Protein AF-A0A3N7ZK01-F1 (afdb_monomer_lite)

Secondary structure (DSSP, 8-state):
------HHHHSPSPPB-S--HHHHHHHHHTT--S-SEEEEEE-SSSTTEEEEEEESSSS--EEEEEEGGGTEEEEEEPPPGGG-

Foldseek 3Di:
DDDPQDPCRQFPDDKAQDDDPLQVQLCVVVVPPQFPGKIWTHTPVDPQWIWIWGGNPVPDTFTWIARSVVSDIDDRDDDDPVND

Radius of gyration: 12.38 Å; chains: 1; bounding box: 36×27×24 Å

pLDDT: mean 89.47, std 10.82, range [35.44, 97.62]

Sequence (84 aa):
MAAAVTVAERYPAPWHDDFNLEISKSLASNKVQGCGEFKYRASSQDKDEYLVYCTADGSTWTAYLVWTAIHKVMGPLKSDPSLQ

Structure (mmCIF, N/CA/C/O backbone):
data_AF-A0A3N7ZK01-F1
#
_entry.id   AF-A0A3N7ZK01-F1
#
loop_
_atom_site.group_PDB
_atom_site.id
_atom_site.type_symbol
_atom_site.label_atom_id
_atom_site.label_alt_id
_atom_site.label_comp_id
_atom_site.label_asym_id
_atom_site.label_entity_id
_atom_site.label_seq_id
_atom_site.pdbx_PDB_ins_code
_atom_site.Cartn_x
_atom_site.Cartn_y
_atom_site.Cartn_z
_atom_site.occupancy
_atom_site.B_iso_or_equiv
_atom_site.auth_seq_id
_atom_site.auth_comp_id
_atom_site.auth_asym_id
_atom_site.auth_atom_id
_atom_site.pdbx_PDB_model_num
ATOM 1 N N . MET A 1 1 ? 25.818 10.467 -11.607 1.00 35.44 1 MET A N 1
ATOM 2 C CA . MET A 1 1 ? 25.099 10.768 -10.353 1.00 35.44 1 MET A CA 1
ATOM 3 C C . MET A 1 1 ? 23.666 10.317 -10.569 1.00 35.44 1 MET A C 1
ATOM 5 O O . MET A 1 1 ? 23.035 10.855 -11.466 1.00 35.44 1 MET A O 1
ATOM 9 N N . ALA A 1 2 ? 23.196 9.271 -9.889 1.00 46.38 2 ALA A N 1
ATOM 10 C CA . ALA A 1 2 ? 21.789 8.888 -9.992 1.00 46.38 2 ALA A CA 1
ATOM 11 C C . ALA A 1 2 ? 20.974 9.934 -9.222 1.00 46.38 2 ALA A C 1
ATOM 13 O O . ALA A 1 2 ? 21.207 10.121 -8.028 1.00 46.38 2 ALA A O 1
ATOM 14 N N . ALA A 1 3 ? 20.098 10.669 -9.908 1.00 54.75 3 ALA A N 1
ATOM 15 C CA . ALA A 1 3 ? 19.115 11.501 -9.232 1.00 54.75 3 ALA A CA 1
ATOM 16 C C . ALA A 1 3 ? 18.267 10.582 -8.342 1.00 54.75 3 ALA A C 1
ATOM 18 O O . ALA A 1 3 ? 17.816 9.530 -8.798 1.00 54.75 3 ALA A O 1
ATOM 19 N N . ALA A 1 4 ? 18.105 10.933 -7.068 1.00 65.19 4 ALA A N 1
ATOM 20 C CA . ALA A 1 4 ? 17.167 10.227 -6.210 1.00 65.19 4 ALA A CA 1
ATOM 21 C C . ALA A 1 4 ? 15.765 10.440 -6.796 1.00 65.19 4 ALA A C 1
ATOM 23 O O . ALA A 1 4 ? 15.281 11.569 -6.833 1.00 65.19 4 ALA A O 1
ATOM 24 N N . VAL A 1 5 ? 15.165 9.369 -7.315 1.00 78.44 5 VAL A N 1
ATOM 25 C CA . VAL A 1 5 ? 13.807 9.381 -7.870 1.00 78.44 5 VAL A CA 1
ATOM 26 C C . VAL A 1 5 ? 12.842 9.824 -6.771 1.00 78.44 5 VAL A C 1
ATOM 28 O O . VAL A 1 5 ? 12.929 9.326 -5.645 1.00 78.44 5 VAL A O 1
ATOM 31 N N . THR A 1 6 ? 11.951 10.772 -7.067 1.00 87.69 6 THR A N 1
ATOM 32 C CA . THR A 1 6 ? 10.970 11.246 -6.081 1.00 87.69 6 THR A CA 1
ATOM 33 C C . THR A 1 6 ? 9.979 10.140 -5.718 1.00 87.69 6 THR A C 1
ATOM 35 O O . THR A 1 6 ? 9.801 9.165 -6.452 1.00 87.69 6 THR A O 1
ATOM 38 N N . VAL A 1 7 ? 9.286 10.283 -4.585 1.00 88.31 7 VAL A N 1
ATOM 39 C CA . VAL A 1 7 ? 8.275 9.301 -4.166 1.00 88.31 7 VAL A CA 1
ATOM 40 C C . VAL A 1 7 ? 7.150 9.197 -5.206 1.00 88.31 7 VAL A C 1
ATOM 42 O O . VAL A 1 7 ? 6.715 8.091 -5.513 1.00 88.31 7 VAL A O 1
ATOM 45 N N . ALA A 1 8 ? 6.733 10.312 -5.812 1.00 89.31 8 ALA A N 1
ATOM 46 C CA . ALA A 1 8 ? 5.727 10.328 -6.875 1.00 89.31 8 ALA A CA 1
ATOM 47 C C . ALA A 1 8 ? 6.174 9.608 -8.158 1.00 89.31 8 ALA A C 1
ATOM 49 O O . ALA A 1 8 ? 5.367 8.937 -8.795 1.00 89.31 8 ALA A O 1
ATOM 50 N N . GLU A 1 9 ? 7.452 9.702 -8.529 1.00 91.38 9 GLU A N 1
ATOM 51 C CA . GLU A 1 9 ? 8.000 8.971 -9.679 1.00 91.38 9 GLU A CA 1
ATOM 52 C C . GLU A 1 9 ? 8.204 7.477 -9.377 1.00 91.38 9 GLU A C 1
ATOM 54 O O . GLU A 1 9 ? 8.016 6.627 -10.254 1.00 91.38 9 GLU A O 1
ATOM 59 N N . ARG A 1 10 ? 8.575 7.131 -8.135 1.00 92.81 10 ARG A N 1
ATOM 60 C CA . ARG A 1 10 ? 8.696 5.729 -7.704 1.00 92.81 10 ARG A CA 1
ATOM 61 C C . ARG A 1 10 ? 7.329 5.061 -7.573 1.00 92.81 10 ARG A C 1
ATOM 63 O O . ARG A 1 10 ? 7.210 3.899 -7.929 1.00 92.81 10 ARG A O 1
ATOM 70 N N . TYR A 1 11 ? 6.315 5.782 -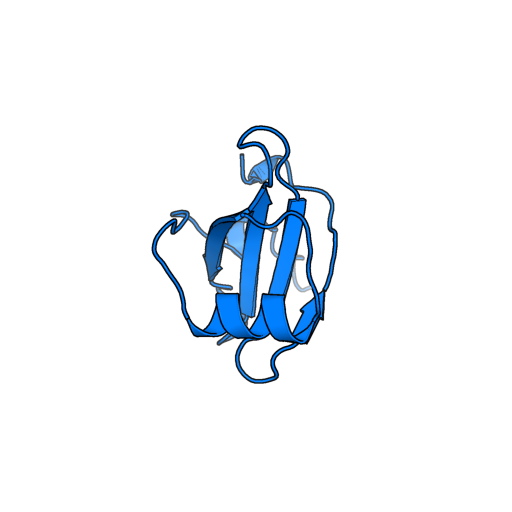7.106 1.00 94.25 11 TYR A N 1
ATOM 71 C CA . TYR A 1 11 ? 4.949 5.289 -6.928 1.00 94.25 11 TYR A CA 1
ATOM 72 C C . TYR A 1 11 ? 3.979 6.149 -7.750 1.00 94.25 11 TYR A C 1
ATOM 74 O O . TYR A 1 11 ? 3.308 7.042 -7.204 1.00 94.25 11 TYR A O 1
ATOM 82 N N . PRO A 1 12 ? 3.923 5.920 -9.074 1.00 93.94 12 PRO A N 1
ATOM 83 C CA . PRO A 1 12 ? 3.095 6.709 -9.972 1.00 93.94 12 PRO A CA 1
ATOM 84 C C . PRO A 1 12 ? 1.601 6.511 -9.693 1.00 93.94 12 PRO A C 1
ATOM 86 O O . PRO A 1 12 ? 1.165 5.484 -9.176 1.00 93.94 12 PRO A O 1
ATOM 89 N N . ALA A 1 13 ? 0.810 7.525 -10.040 1.00 92.38 13 ALA A N 1
ATOM 90 C CA . ALA A 1 13 ? -0.649 7.448 -10.054 1.00 92.38 13 ALA A CA 1
ATOM 91 C C . ALA A 1 13 ? -1.149 6.409 -11.092 1.00 92.38 13 ALA A C 1
ATOM 93 O O . ALA A 1 13 ? -0.427 6.132 -12.054 1.00 92.38 13 ALA A O 1
ATOM 94 N N . PRO A 1 14 ? -2.389 5.893 -10.969 1.00 93.56 14 PRO A N 1
ATOM 95 C CA . PRO A 1 14 ? -3.413 6.232 -9.975 1.00 93.56 14 PRO A CA 1
ATOM 96 C C . PRO A 1 14 ? -3.269 5.469 -8.652 1.00 93.56 14 PRO A C 1
ATOM 98 O O . PRO A 1 14 ? -2.543 4.487 -8.548 1.00 93.56 14 PRO A O 1
ATOM 101 N N . TRP A 1 15 ? -3.977 5.939 -7.623 1.00 94.62 15 TRP A N 1
ATOM 102 C CA . TRP A 1 15 ? -4.246 5.114 -6.446 1.00 94.62 15 TRP A CA 1
ATOM 103 C C . TRP A 1 15 ? -5.228 4.001 -6.821 1.00 94.62 15 TRP A C 1
ATOM 105 O O . TRP A 1 15 ? -6.218 4.270 -7.496 1.00 94.62 15 TRP A O 1
ATOM 115 N N . HIS A 1 16 ? -4.952 2.791 -6.352 1.00 95.94 16 HIS A N 1
ATOM 116 C CA . HIS A 1 16 ? -5.855 1.649 -6.418 1.00 95.94 16 HIS A CA 1
ATOM 117 C C . HIS A 1 16 ? -6.500 1.435 -5.051 1.00 95.94 16 HIS A C 1
ATOM 119 O O . HIS A 1 16 ? -5.788 1.332 -4.054 1.00 95.94 16 HIS A O 1
ATOM 125 N N . ASP A 1 17 ? -7.825 1.384 -5.000 1.00 93.25 17 ASP A N 1
ATOM 126 C CA . ASP A 1 17 ? -8.629 1.128 -3.794 1.00 93.25 17 ASP A CA 1
ATOM 127 C C . ASP A 1 17 ? -9.360 -0.229 -3.837 1.00 93.25 17 ASP A C 1
ATOM 129 O O . ASP A 1 17 ? -10.126 -0.568 -2.937 1.00 93.25 17 ASP A O 1
ATOM 133 N N . ASP A 1 18 ? -9.091 -1.042 -4.863 1.00 93.44 18 ASP A N 1
ATOM 134 C CA . ASP A 1 18 ? -9.605 -2.403 -4.969 1.00 93.44 18 ASP A CA 1
ATOM 135 C C . ASP A 1 18 ? -8.955 -3.378 -3.968 1.00 93.44 18 ASP A C 1
ATOM 137 O O . ASP A 1 18 ? -7.845 -3.184 -3.463 1.00 93.44 18 ASP A O 1
ATOM 141 N N . PHE A 1 19 ? -9.662 -4.473 -3.675 1.00 91.19 19 PHE A N 1
ATOM 142 C CA . PHE A 1 19 ? -9.147 -5.512 -2.791 1.00 91.19 19 PHE A CA 1
ATOM 143 C C . PHE A 1 19 ? -7.962 -6.247 -3.427 1.00 91.19 19 PHE A C 1
ATOM 145 O O . PHE A 1 19 ? -8.113 -6.984 -4.403 1.00 91.19 19 PHE A O 1
ATOM 152 N N . ASN A 1 20 ? -6.800 -6.147 -2.781 1.00 94.62 20 ASN A N 1
ATOM 153 C CA . ASN A 1 20 ? -5.610 -6.915 -3.123 1.00 94.62 20 ASN A CA 1
ATOM 154 C C . ASN A 1 20 ? -5.302 -7.969 -2.043 1.00 94.62 20 ASN A C 1
ATOM 156 O O . ASN A 1 20 ? -4.952 -7.642 -0.902 1.00 94.62 20 ASN A O 1
ATOM 160 N N . LEU A 1 21 ? -5.422 -9.250 -2.413 1.00 94.69 21 LEU A N 1
ATOM 161 C CA . LEU A 1 21 ? -5.243 -10.383 -1.500 1.00 94.69 21 LEU A CA 1
ATOM 162 C C . LEU A 1 21 ? -3.820 -10.466 -0.931 1.00 94.69 21 LEU A C 1
ATOM 164 O O . LEU A 1 21 ? -3.652 -10.737 0.256 1.00 94.69 21 LEU A O 1
ATOM 168 N N . GLU A 1 22 ? -2.798 -10.241 -1.753 1.00 96.12 22 GLU A N 1
ATOM 169 C CA . GLU A 1 22 ? -1.403 -10.429 -1.345 1.00 96.12 22 GLU A CA 1
ATOM 170 C C . GLU A 1 22 ? -0.911 -9.290 -0.445 1.00 96.12 22 GLU A C 1
ATOM 172 O O . GLU A 1 22 ? -0.193 -9.533 0.533 1.00 96.12 22 GLU A O 1
ATOM 177 N N . ILE A 1 23 ? -1.373 -8.060 -0.692 1.00 96.06 23 ILE A N 1
ATOM 178 C CA . ILE A 1 23 ? -1.182 -6.938 0.236 1.00 96.06 23 ILE A CA 1
ATOM 179 C C . ILE A 1 23 ? -1.871 -7.251 1.568 1.00 96.06 23 ILE A C 1
ATOM 181 O O . ILE A 1 23 ? -1.233 -7.179 2.619 1.00 96.06 23 ILE A O 1
ATOM 185 N N . SER A 1 24 ? -3.134 -7.687 1.528 1.00 94.31 24 SER 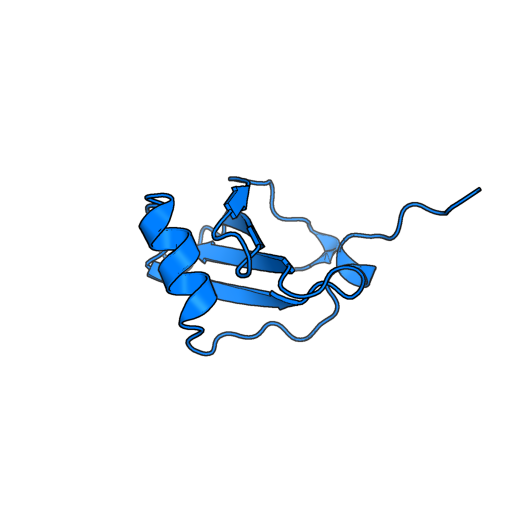A N 1
ATOM 186 C CA . SER A 1 24 ? -3.920 -8.013 2.727 1.00 94.31 24 SER A CA 1
ATOM 187 C C . SER A 1 24 ? -3.264 -9.108 3.576 1.00 94.31 24 SER A C 1
ATOM 189 O O . SER A 1 24 ? -3.123 -8.954 4.790 1.00 94.31 24 SER A O 1
ATOM 191 N N . LYS A 1 25 ? -2.789 -10.192 2.945 1.00 95.12 25 LYS A N 1
ATOM 192 C CA . LYS A 1 25 ? -2.011 -11.246 3.616 1.00 95.12 25 LYS A CA 1
ATOM 193 C C . LYS A 1 25 ? -0.742 -10.691 4.249 1.00 95.12 25 LYS A C 1
ATOM 195 O O . LYS A 1 25 ? -0.468 -10.990 5.405 1.00 95.12 25 LYS A O 1
ATOM 200 N N . SER A 1 26 ? 0.008 -9.862 3.525 1.00 96.44 26 SER A N 1
ATOM 201 C CA . SER A 1 26 ? 1.269 -9.301 4.021 1.00 96.44 26 SER A CA 1
ATOM 202 C C . SER A 1 26 ? 1.047 -8.402 5.242 1.00 96.44 26 SER A C 1
ATOM 204 O O . SER A 1 26 ? 1.766 -8.527 6.234 1.00 96.44 26 SER A O 1
ATOM 206 N N . LEU A 1 27 ? 0.013 -7.555 5.218 1.00 94.88 27 LEU A N 1
ATOM 207 C CA . LEU A 1 27 ? -0.385 -6.727 6.360 1.00 94.88 27 LEU A CA 1
ATOM 208 C C . LEU A 1 27 ? -0.797 -7.589 7.565 1.00 94.88 27 LEU A C 1
ATOM 210 O O . LEU A 1 27 ? -0.321 -7.359 8.679 1.00 94.88 27 LEU A O 1
ATOM 214 N N . ALA A 1 28 ? -1.613 -8.625 7.343 1.00 93.50 28 ALA A N 1
ATOM 215 C CA . ALA A 1 28 ? -2.067 -9.534 8.395 1.00 93.50 28 ALA A CA 1
ATOM 216 C C . ALA A 1 28 ? -0.918 -10.354 9.011 1.00 93.50 28 ALA A C 1
ATOM 218 O O . ALA A 1 28 ? -0.802 -10.434 10.235 1.00 93.50 28 ALA A O 1
ATOM 219 N N . SER A 1 29 ? -0.024 -10.913 8.188 1.00 94.44 29 SER A N 1
ATOM 220 C CA . SER A 1 29 ? 1.151 -11.671 8.640 1.00 94.44 29 SER A CA 1
ATOM 221 C C . SER A 1 29 ? 2.104 -10.828 9.487 1.00 94.44 29 SER A C 1
ATOM 223 O O . SER A 1 29 ? 2.714 -11.346 10.421 1.00 94.44 29 SER A O 1
ATOM 225 N N . ASN A 1 30 ? 2.188 -9.523 9.211 1.00 95.56 30 ASN A N 1
ATOM 226 C CA . ASN A 1 30 ? 2.983 -8.574 9.993 1.00 95.56 30 ASN A CA 1
ATOM 227 C C . ASN A 1 30 ? 2.195 -7.937 11.151 1.00 95.56 30 ASN A C 1
ATOM 229 O O . ASN A 1 30 ? 2.719 -7.056 11.830 1.00 95.56 30 ASN A O 1
ATOM 233 N N . LYS A 1 31 ? 0.960 -8.394 11.411 1.00 93.75 31 LYS A N 1
ATOM 234 C CA . LYS A 1 31 ? 0.081 -7.910 12.488 1.00 93.75 31 LYS A CA 1
ATOM 235 C C . LYS A 1 31 ? -0.141 -6.394 12.444 1.00 93.75 31 LYS A C 1
ATOM 237 O O . LYS A 1 31 ? -0.229 -5.752 13.490 1.00 93.75 31 LYS A O 1
ATOM 242 N N . VAL A 1 32 ? -0.229 -5.819 11.244 1.00 92.19 32 VAL A N 1
ATOM 243 C CA . VAL A 1 32 ? -0.556 -4.398 11.077 1.00 92.19 32 VAL A CA 1
ATOM 244 C C . VAL A 1 32 ? -1.982 -4.164 11.574 1.00 92.19 32 VAL A C 1
ATOM 246 O O . VAL A 1 32 ? -2.921 -4.823 11.131 1.00 92.19 32 VAL A O 1
ATOM 249 N N . GLN A 1 33 ? -2.141 -3.239 12.518 1.00 88.69 33 GLN A N 1
ATOM 250 C CA . GLN A 1 33 ? -3.433 -2.862 13.094 1.00 88.69 33 GLN A CA 1
ATOM 251 C C . GLN A 1 33 ? -3.872 -1.489 12.574 1.00 88.69 33 GLN A C 1
ATOM 253 O O . GLN A 1 33 ? -3.048 -0.715 12.097 1.00 88.69 33 GLN A O 1
ATOM 258 N N . GLY A 1 34 ? -5.168 -1.179 12.683 1.00 85.69 34 GLY A N 1
ATOM 259 C CA . GLY A 1 34 ? -5.700 0.126 12.265 1.00 85.69 34 GLY A CA 1
ATOM 260 C C . GLY A 1 34 ? -5.720 0.336 10.747 1.00 85.69 34 GLY A C 1
ATOM 261 O O . GLY A 1 34 ? -5.634 1.463 10.277 1.00 85.69 34 GLY A O 1
ATOM 262 N N . CYS A 1 35 ? -5.809 -0.755 9.990 1.00 88.06 35 CYS A N 1
ATOM 263 C CA . CYS A 1 35 ? -5.736 -0.788 8.533 1.00 88.06 35 CYS A CA 1
ATOM 264 C C . CYS A 1 35 ? -7.043 -1.409 8.007 1.00 88.06 35 CYS A C 1
ATOM 266 O O . CYS A 1 35 ? -7.049 -2.533 7.509 1.00 88.06 35 CYS A O 1
ATOM 268 N N . GLY A 1 36 ? -8.170 -0.738 8.275 1.00 84.69 36 GLY A N 1
ATOM 269 C CA . GLY A 1 36 ? -9.512 -1.216 7.918 1.00 84.69 36 GLY A CA 1
ATOM 270 C C . GLY A 1 36 ? -9.848 -0.957 6.452 1.00 84.69 36 GLY A C 1
ATOM 271 O O . GLY A 1 36 ? -10.451 -1.800 5.796 1.00 84.69 36 GLY A O 1
ATOM 272 N N . GLU A 1 37 ? -9.375 0.174 5.934 1.00 90.75 37 GLU A N 1
ATOM 273 C CA . GLU A 1 37 ? -9.424 0.543 4.522 1.00 90.75 37 GLU A CA 1
ATOM 274 C C . GLU A 1 37 ? -8.007 0.859 4.047 1.00 90.75 37 GLU A C 1
ATOM 276 O O . GLU A 1 37 ? -7.214 1.453 4.787 1.00 90.75 37 GLU A O 1
ATOM 281 N N . PHE A 1 38 ? -7.670 0.471 2.817 1.00 94.25 38 PHE A N 1
ATOM 282 C CA . PHE A 1 38 ? -6.378 0.797 2.228 1.00 94.25 38 PHE A CA 1
ATOM 283 C C . PHE A 1 38 ? -6.494 1.152 0.751 1.00 94.25 38 PHE A C 1
ATOM 285 O O . PHE A 1 38 ? -7.382 0.689 0.044 1.00 94.25 38 PHE A O 1
ATOM 292 N N . LYS A 1 39 ? -5.537 1.955 0.295 1.00 95.44 39 LYS A N 1
ATOM 293 C CA . LYS A 1 39 ? -5.267 2.234 -1.112 1.00 95.44 39 LYS A CA 1
ATOM 294 C C . LYS A 1 39 ? -3.783 2.048 -1.385 1.00 95.44 39 LYS A C 1
ATOM 296 O O . LYS A 1 39 ? -2.961 2.226 -0.484 1.00 95.44 39 LYS A O 1
ATOM 301 N N . TYR A 1 40 ? -3.418 1.694 -2.607 1.00 96.19 40 TYR A N 1
ATOM 302 C CA . TYR A 1 40 ? -2.040 1.357 -2.938 1.00 96.19 40 TYR A CA 1
ATOM 303 C C . TYR A 1 40 ? -1.586 1.882 -4.302 1.00 96.19 40 TYR A C 1
ATOM 305 O O . TYR A 1 40 ? -2.393 2.166 -5.185 1.00 96.19 40 TYR A O 1
ATOM 313 N N . ARG A 1 41 ? -0.268 2.025 -4.458 1.00 96.25 41 ARG A N 1
ATOM 314 C CA . ARG A 1 41 ? 0.424 2.284 -5.727 1.00 96.25 41 ARG A CA 1
ATOM 315 C C . ARG A 1 41 ? 1.570 1.298 -5.879 1.00 96.25 41 ARG A C 1
ATOM 317 O O . ARG A 1 41 ? 2.309 1.061 -4.922 1.00 96.25 41 ARG A O 1
ATOM 324 N N . ALA A 1 42 ? 1.719 0.732 -7.069 1.00 96.06 42 ALA A N 1
ATOM 325 C CA . ALA A 1 42 ? 2.838 -0.148 -7.377 1.00 96.06 42 ALA A CA 1
ATOM 326 C C . ALA A 1 42 ? 4.126 0.661 -7.574 1.00 96.06 42 ALA A C 1
ATOM 328 O O . ALA A 1 42 ? 4.093 1.783 -8.085 1.00 96.06 42 ALA A O 1
ATOM 329 N N . SER A 1 4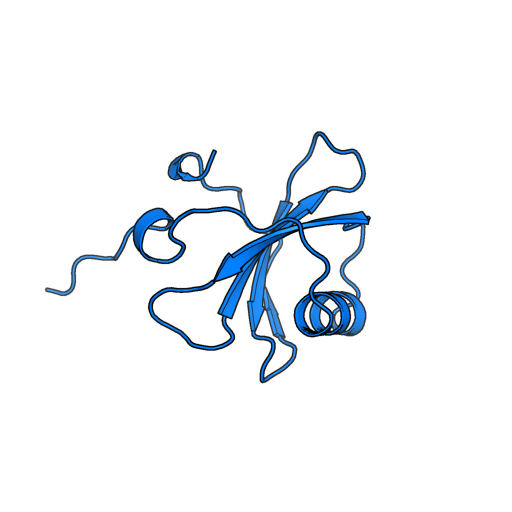3 ? 5.258 0.089 -7.173 1.00 94.88 43 SER A N 1
ATOM 330 C CA . SER A 1 43 ? 6.570 0.659 -7.464 1.00 94.88 43 SER A CA 1
ATOM 331 C C . SER A 1 43 ? 6.878 0.556 -8.961 1.00 94.88 43 SER A C 1
ATOM 333 O O . SER A 1 43 ? 6.645 -0.472 -9.596 1.00 94.88 43 SER A O 1
ATOM 335 N N . SER A 1 44 ? 7.427 1.624 -9.535 1.00 93.94 44 SER A N 1
ATOM 336 C CA . SER A 1 44 ? 7.920 1.656 -10.915 1.00 93.94 44 SER A CA 1
ATOM 337 C C . SER A 1 44 ? 9.300 1.006 -11.066 1.00 93.94 44 SER A C 1
ATOM 339 O O . SER A 1 44 ? 9.719 0.716 -12.187 1.00 93.94 44 SER A O 1
ATOM 341 N N . GLN A 1 45 ? 10.008 0.774 -9.955 1.00 92.62 45 GLN A N 1
ATOM 342 C CA . GLN A 1 45 ? 11.370 0.228 -9.941 1.00 92.62 45 GLN A CA 1
ATOM 343 C C . GLN A 1 45 ? 11.415 -1.234 -9.502 1.00 92.62 45 GLN A C 1
ATOM 345 O O . GLN A 1 45 ? 12.188 -2.015 -10.057 1.00 92.62 45 GLN A O 1
ATOM 350 N N . ASP A 1 46 ? 10.577 -1.604 -8.536 1.00 92.94 46 ASP A N 1
ATOM 351 C CA . ASP A 1 46 ? 10.633 -2.904 -7.881 1.00 92.94 46 ASP A CA 1
ATOM 352 C C . ASP A 1 46 ? 9.318 -3.660 -8.073 1.00 92.94 46 ASP A C 1
ATOM 354 O O . ASP A 1 46 ? 8.242 -3.208 -7.686 1.00 92.94 46 ASP A O 1
ATOM 358 N N . LYS A 1 47 ? 9.397 -4.850 -8.675 1.00 92.38 47 LYS A N 1
ATOM 359 C CA . LYS A 1 47 ? 8.231 -5.733 -8.772 1.00 92.38 47 LYS A CA 1
ATOM 360 C C . LYS A 1 47 ? 7.800 -6.165 -7.375 1.00 92.38 47 LYS A C 1
ATOM 362 O O . LYS A 1 47 ? 8.634 -6.357 -6.495 1.00 92.38 47 LYS A O 1
ATOM 367 N N . ASP A 1 48 ? 6.493 -6.331 -7.200 1.00 95.12 48 ASP A N 1
ATOM 368 C CA . ASP A 1 48 ? 5.875 -6.802 -5.957 1.00 95.12 48 ASP A CA 1
ATOM 369 C C . ASP A 1 48 ? 6.057 -5.875 -4.742 1.00 95.12 48 ASP A C 1
ATOM 371 O O . ASP A 1 48 ? 5.655 -6.250 -3.636 1.00 95.12 48 ASP A O 1
ATOM 375 N N . GLU A 1 49 ? 6.608 -4.674 -4.949 1.00 96.94 49 GLU A N 1
ATOM 376 C CA . GLU A 1 49 ? 6.690 -3.581 -3.981 1.00 96.94 49 GLU A CA 1
ATOM 377 C C . GLU A 1 49 ? 5.533 -2.600 -4.185 1.00 96.94 49 GLU A C 1
ATOM 379 O O . GLU A 1 49 ? 5.287 -2.101 -5.286 1.00 96.94 49 GLU A O 1
ATOM 384 N N . TYR A 1 50 ? 4.853 -2.278 -3.090 1.00 96.88 50 TYR A N 1
ATOM 385 C CA . TYR A 1 50 ? 3.703 -1.389 -3.084 1.00 96.88 50 TYR A CA 1
ATOM 386 C C . TYR A 1 50 ? 3.837 -0.352 -1.979 1.00 96.88 50 TYR A C 1
ATOM 388 O O . TYR A 1 50 ? 4.163 -0.684 -0.837 1.00 96.88 50 TYR A O 1
ATOM 396 N N . LEU A 1 51 ? 3.513 0.896 -2.306 1.00 96.44 51 LEU A N 1
ATOM 397 C CA . LEU A 1 51 ? 3.202 1.906 -1.309 1.00 96.44 51 LEU A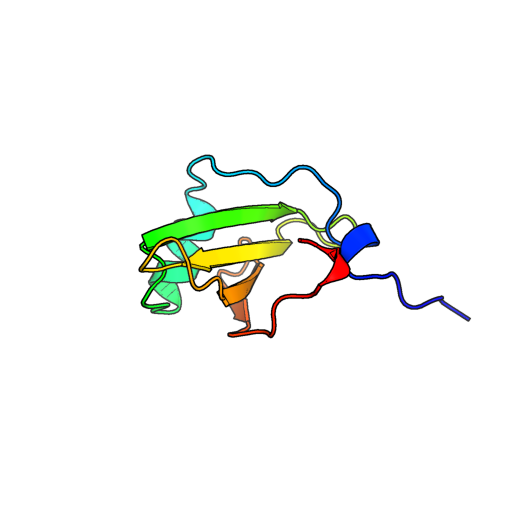 CA 1
ATOM 398 C C . LEU A 1 51 ? 1.728 1.782 -0.951 1.00 96.44 51 LEU A C 1
ATOM 400 O O . LEU A 1 51 ? 0.863 1.999 -1.796 1.00 96.44 51 LEU A O 1
ATOM 404 N N . VAL A 1 52 ? 1.453 1.449 0.302 1.00 95.69 52 VAL A N 1
ATOM 405 C CA . VAL A 1 52 ? 0.107 1.261 0.835 1.00 95.69 52 VAL A CA 1
ATOM 406 C C . VAL A 1 52 ? -0.183 2.376 1.817 1.00 95.69 52 VAL A C 1
ATOM 408 O O . VAL A 1 52 ? 0.547 2.571 2.784 1.00 95.69 52 VAL A O 1
ATOM 411 N N . TYR A 1 53 ? -1.252 3.116 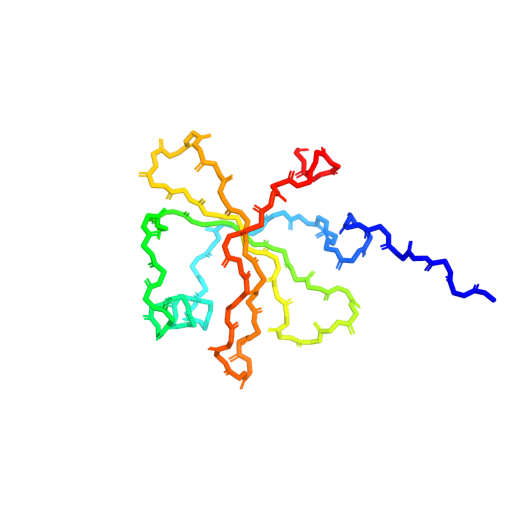1.574 1.00 94.19 53 TYR A N 1
ATOM 412 C CA . TYR A 1 53 ? -1.825 4.027 2.550 1.00 94.19 53 TYR A CA 1
ATOM 413 C C . TYR A 1 53 ? -3.025 3.327 3.158 1.00 94.19 53 TYR A C 1
ATOM 415 O O . TYR A 1 53 ? -3.898 2.875 2.422 1.00 94.19 53 TYR A O 1
ATOM 423 N N . CYS A 1 54 ? -3.092 3.251 4.481 1.00 92.00 54 CYS A N 1
ATOM 424 C CA . CYS A 1 54 ? -4.274 2.723 5.140 1.00 92.00 54 CYS A CA 1
ATOM 425 C C . CYS A 1 54 ? -4.724 3.537 6.335 1.00 92.00 54 CYS A C 1
ATOM 427 O O . CYS A 1 54 ? -3.975 4.340 6.892 1.00 92.00 54 CYS A O 1
ATOM 429 N N . THR A 1 55 ? -5.990 3.349 6.674 1.00 91.00 55 THR A N 1
ATOM 430 C CA . THR A 1 55 ? -6.699 4.118 7.683 1.00 91.00 55 THR A CA 1
ATOM 431 C C . THR A 1 55 ? -7.647 3.214 8.465 1.00 91.00 55 THR A C 1
ATOM 433 O O . THR A 1 55 ? -8.120 2.185 7.969 1.00 91.00 55 THR A O 1
ATOM 436 N N . ALA A 1 56 ? -7.900 3.589 9.717 1.00 89.44 56 ALA A N 1
ATOM 437 C CA . ALA A 1 56 ? -8.911 2.967 10.567 1.00 89.44 56 ALA A CA 1
ATOM 438 C C . ALA A 1 56 ? -10.211 3.783 10.607 1.00 89.44 56 ALA A C 1
ATOM 440 O O . ALA A 1 56 ? -11.254 3.247 10.966 1.00 89.44 56 ALA A O 1
ATOM 441 N N . ASP A 1 57 ? -10.124 5.078 10.301 1.00 87.00 57 ASP A N 1
ATOM 442 C CA . ASP A 1 57 ? -11.145 6.100 10.543 1.00 87.00 57 ASP A CA 1
ATOM 443 C C . ASP A 1 57 ? -11.517 6.891 9.274 1.00 87.00 57 ASP A C 1
ATOM 445 O O . ASP A 1 57 ? -12.273 7.860 9.346 1.00 87.00 57 ASP A O 1
ATOM 449 N N . GLY A 1 58 ? -10.942 6.544 8.120 1.00 84.56 58 GLY A N 1
ATOM 450 C CA . GLY A 1 58 ? -11.119 7.252 6.848 1.00 84.56 58 GLY A CA 1
ATOM 451 C C . GLY A 1 58 ? -10.370 8.590 6.755 1.00 84.56 58 GLY A C 1
ATOM 452 O O . GLY A 1 58 ? -10.214 9.141 5.663 1.00 84.56 58 GLY A O 1
ATOM 453 N N . SER A 1 59 ? -9.881 9.117 7.882 1.00 84.25 59 SER A N 1
ATOM 454 C CA . SER A 1 59 ? -9.333 10.476 7.992 1.00 84.25 59 SER A CA 1
ATOM 455 C C . SER A 1 59 ? -7.822 10.473 8.207 1.00 84.25 59 SER A C 1
ATOM 457 O O . SER A 1 59 ? -7.103 11.272 7.603 1.00 84.25 59 SER A O 1
ATOM 459 N N . THR A 1 60 ? -7.320 9.551 9.028 1.00 87.31 60 THR A N 1
ATOM 460 C CA . THR A 1 60 ? -5.899 9.438 9.348 1.00 87.31 60 THR A CA 1
ATOM 461 C C . THR A 1 60 ? -5.273 8.341 8.499 1.00 87.31 60 THR A C 1
ATOM 463 O O . THR A 1 60 ? -5.475 7.151 8.747 1.00 87.31 60 THR A O 1
ATOM 466 N N . TRP A 1 61 ? -4.504 8.739 7.485 1.00 89.56 61 TRP A N 1
ATOM 467 C CA . TRP A 1 61 ? -3.831 7.813 6.576 1.00 89.56 61 TRP A CA 1
ATOM 468 C C . TRP A 1 61 ? -2.380 7.588 6.995 1.00 89.56 61 TRP A C 1
ATOM 470 O O . TRP A 1 61 ? -1.589 8.524 7.092 1.00 89.56 61 TRP A O 1
ATOM 480 N N . THR A 1 62 ? -2.030 6.325 7.210 1.00 92.19 62 THR A N 1
ATOM 481 C CA . THR A 1 62 ? -0.683 5.875 7.558 1.00 92.19 62 THR A CA 1
ATOM 482 C C . THR A 1 62 ? -0.074 5.135 6.377 1.00 92.19 62 THR A C 1
ATOM 484 O O . THR A 1 62 ? -0.720 4.280 5.772 1.00 92.19 62 THR A O 1
ATOM 487 N N . ALA A 1 63 ? 1.171 5.465 6.042 1.00 93.69 63 ALA A N 1
ATOM 488 C CA . ALA A 1 63 ? 1.869 4.871 4.914 1.00 93.69 63 ALA A CA 1
ATOM 489 C C . ALA A 1 63 ? 2.690 3.641 5.333 1.00 93.69 63 ALA A C 1
ATOM 491 O O . ALA A 1 63 ? 3.318 3.627 6.392 1.00 93.69 63 ALA A O 1
ATOM 492 N N . TYR A 1 64 ? 2.742 2.639 4.462 1.00 95.44 64 TYR A N 1
ATOM 493 C CA . TYR A 1 64 ? 3.537 1.422 4.594 1.00 95.44 64 TYR A CA 1
ATOM 494 C C . TYR A 1 64 ? 4.139 1.049 3.240 1.00 95.44 64 TYR A C 1
ATOM 496 O O . TYR A 1 64 ? 3.501 1.227 2.206 1.00 95.44 64 TYR A O 1
ATOM 504 N N . LEU A 1 65 ? 5.343 0.484 3.244 1.00 96.31 65 LEU A N 1
ATOM 505 C CA . LEU A 1 65 ? 5.868 -0.251 2.095 1.00 96.31 65 LEU A CA 1
ATOM 506 C C . LEU A 1 65 ? 5.627 -1.739 2.293 1.00 96.31 65 LEU A C 1
ATOM 508 O O . LEU A 1 65 ? 5.919 -2.282 3.360 1.00 96.31 65 LEU A O 1
ATOM 512 N N . VAL A 1 66 ? 5.093 -2.387 1.267 1.00 97.19 66 VAL A N 1
ATOM 513 C CA . VAL A 1 66 ? 4.711 -3.796 1.297 1.00 97.19 66 VAL A CA 1
ATOM 514 C C . VAL A 1 66 ? 5.388 -4.516 0.142 1.00 97.19 66 VAL A C 1
ATOM 516 O O . VAL A 1 66 ? 5.148 -4.189 -1.014 1.00 97.19 66 VAL A O 1
ATOM 519 N N . TRP A 1 67 ? 6.202 -5.522 0.459 1.00 97.62 67 TRP A N 1
ATOM 520 C CA . TRP A 1 67 ? 6.777 -6.443 -0.518 1.00 97.62 67 TRP A CA 1
ATOM 521 C C . TRP A 1 67 ? 6.027 -7.762 -0.441 1.00 97.62 67 T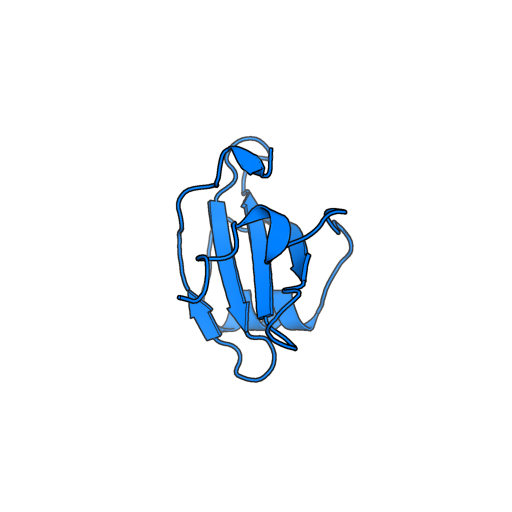RP A C 1
ATOM 523 O O . TRP A 1 67 ? 6.251 -8.564 0.470 1.00 97.62 67 TRP A O 1
ATOM 533 N N . THR A 1 68 ? 5.130 -7.978 -1.394 1.00 96.81 68 THR A N 1
ATOM 534 C CA . THR A 1 68 ? 4.223 -9.134 -1.390 1.00 96.81 68 THR A CA 1
ATOM 535 C C . THR A 1 68 ? 4.951 -10.454 -1.642 1.00 96.81 68 THR A C 1
ATOM 537 O O . THR A 1 68 ? 4.637 -11.440 -0.986 1.00 96.81 68 THR A O 1
ATOM 540 N N . ALA A 1 69 ? 6.003 -10.459 -2.470 1.00 95.19 69 ALA A N 1
ATOM 541 C CA . ALA A 1 69 ? 6.791 -11.659 -2.775 1.00 95.19 69 ALA A CA 1
ATOM 542 C C . ALA A 1 69 ? 7.469 -12.300 -1.546 1.00 95.19 69 ALA A C 1
ATOM 544 O O . ALA A 1 69 ? 7.698 -13.507 -1.520 1.00 95.19 69 ALA A O 1
ATOM 545 N N . ILE A 1 70 ? 7.800 -11.497 -0.529 1.00 95.62 70 ILE A N 1
ATOM 546 C CA . ILE A 1 70 ? 8.451 -11.953 0.713 1.00 95.62 70 ILE A CA 1
ATOM 547 C C . ILE A 1 70 ? 7.604 -11.676 1.962 1.00 95.62 70 ILE A C 1
ATOM 549 O O . ILE A 1 70 ? 8.105 -11.796 3.078 1.00 95.62 70 ILE A O 1
ATOM 553 N N . HIS A 1 71 ? 6.346 -11.257 1.780 1.00 94.88 71 HIS A N 1
ATOM 554 C CA . HIS A 1 71 ? 5.429 -10.825 2.839 1.00 94.88 71 HIS A CA 1
ATOM 555 C C . HIS A 1 71 ? 6.068 -9.891 3.879 1.00 94.88 71 HIS A C 1
ATOM 557 O O . HIS A 1 71 ? 5.843 -10.022 5.083 1.00 94.88 71 HIS A O 1
ATOM 563 N N . LYS A 1 72 ? 6.878 -8.933 3.422 1.00 95.88 72 LYS A N 1
ATOM 564 C CA . LYS A 1 72 ? 7.536 -7.952 4.292 1.00 95.88 72 LYS A CA 1
ATOM 565 C C . LYS A 1 72 ? 6.748 -6.652 4.296 1.00 95.88 72 LYS A C 1
ATOM 567 O O . LYS A 1 72 ? 6.349 -6.171 3.239 1.00 95.88 72 LYS A O 1
ATOM 572 N N . VAL A 1 73 ? 6.595 -6.054 5.473 1.00 96.62 73 VAL A N 1
ATOM 573 C CA . VAL A 1 73 ? 6.008 -4.721 5.639 1.00 96.62 73 VAL A CA 1
ATOM 574 C C . VAL A 1 73 ? 7.006 -3.812 6.349 1.00 96.62 73 VAL A C 1
ATOM 576 O O . VAL A 1 73 ? 7.650 -4.220 7.313 1.00 96.62 73 VAL A O 1
ATOM 579 N N . MET A 1 74 ? 7.147 -2.578 5.873 1.00 95.50 74 MET A N 1
ATOM 580 C CA . MET A 1 74 ? 7.951 -1.539 6.510 1.00 95.50 74 MET A CA 1
ATOM 581 C C . MET A 1 74 ? 7.102 -0.296 6.749 1.00 95.50 74 MET A C 1
ATOM 583 O O . MET A 1 74 ? 6.450 0.214 5.843 1.00 95.50 74 MET A O 1
ATOM 587 N N . GLY A 1 75 ? 7.131 0.196 7.980 1.00 91.25 75 GLY A N 1
ATOM 588 C CA . GLY A 1 75 ? 6.346 1.333 8.429 1.00 91.25 75 GLY A CA 1
ATOM 589 C C . GLY A 1 75 ? 5.981 1.189 9.907 1.00 91.25 75 GLY A C 1
ATOM 590 O O . GLY A 1 75 ? 6.441 0.246 10.557 1.00 91.25 75 GLY A O 1
ATOM 591 N N . PRO A 1 76 ? 5.164 2.103 10.447 1.00 91.06 76 PRO A N 1
ATOM 592 C CA . PRO A 1 76 ? 4.507 3.209 9.747 1.00 91.06 76 PRO A CA 1
ATOM 593 C C . PRO A 1 76 ? 5.489 4.276 9.231 1.00 91.06 76 PRO A C 1
ATOM 595 O O . PRO A 1 76 ? 6.490 4.587 9.875 1.00 91.06 76 PRO A O 1
ATOM 598 N N . LEU A 1 77 ? 5.202 4.827 8.053 1.00 89.12 77 LEU A N 1
ATOM 599 C CA . LEU A 1 77 ? 5.945 5.912 7.409 1.00 89.12 77 LEU A CA 1
ATOM 600 C C . LEU A 1 77 ? 5.120 7.204 7.442 1.00 89.12 77 LEU A C 1
ATOM 602 O O . LEU A 1 77 ? 3.888 7.172 7.483 1.00 89.12 77 LEU A O 1
ATOM 606 N N . LYS A 1 78 ? 5.800 8.355 7.386 1.00 80.38 78 LYS A N 1
ATOM 607 C CA . LYS A 1 78 ? 5.121 9.636 7.157 1.00 80.38 78 LYS A CA 1
ATOM 608 C C . LYS A 1 78 ? 4.567 9.655 5.734 1.00 80.38 78 LYS A C 1
ATOM 610 O O . LYS A 1 78 ? 5.299 9.345 4.797 1.00 80.38 78 LYS A O 1
ATOM 615 N N . SER A 1 79 ? 3.300 10.030 5.585 1.00 76.88 79 SER A N 1
ATOM 616 C CA . SER A 1 79 ? 2.697 10.271 4.276 1.00 76.88 79 SER A CA 1
ATOM 617 C C . SER A 1 79 ? 3.447 11.394 3.562 1.00 76.88 79 SER A C 1
ATOM 619 O O . SER A 1 79 ? 3.639 12.469 4.138 1.00 76.88 79 SER A O 1
ATOM 621 N N . ASP A 1 80 ? 3.859 11.155 2.322 1.00 79.62 80 ASP A N 1
ATOM 622 C CA . ASP A 1 80 ? 4.528 12.169 1.515 1.00 79.62 80 ASP A CA 1
ATOM 623 C C . ASP A 1 80 ? 3.487 13.150 0.934 1.00 79.62 80 ASP A C 1
ATOM 625 O O . ASP A 1 80 ? 2.523 12.696 0.305 1.00 79.62 80 ASP A O 1
ATOM 629 N N . PRO A 1 81 ? 3.641 14.475 1.131 1.00 77.50 81 PRO A N 1
ATOM 630 C CA . PRO A 1 81 ? 2.697 15.473 0.628 1.00 77.50 81 PRO A CA 1
ATOM 631 C C . PRO A 1 81 ? 2.635 15.535 -0.906 1.00 77.50 81 PRO A C 1
ATOM 633 O O . PRO A 1 81 ? 1.643 16.009 -1.447 1.00 77.50 81 PRO A O 1
ATOM 636 N N . SER A 1 82 ? 3.644 15.027 -1.625 1.00 78.88 82 SER A N 1
ATOM 637 C CA . SER A 1 82 ? 3.622 14.945 -3.096 1.00 78.88 82 SER A CA 1
ATOM 638 C C . SER A 1 82 ? 2.647 13.896 -3.646 1.00 78.88 82 SER A C 1
ATOM 640 O O . SER A 1 82 ? 2.406 13.853 -4.851 1.00 78.88 82 SER A O 1
ATOM 642 N N . LEU A 1 83 ? 2.088 13.046 -2.777 1.00 77.12 83 LEU A N 1
ATOM 643 C CA . LEU A 1 83 ? 1.160 11.972 -3.135 1.00 77.12 83 LEU A CA 1
ATOM 644 C C . LEU A 1 83 ? -0.301 12.236 -2.726 1.00 77.12 83 LEU A C 1
ATOM 646 O O . LEU A 1 83 ? -1.132 11.329 -2.885 1.00 77.12 83 LEU A O 1
ATOM 650 N N . GLN A 1 84 ? -0.587 13.416 -2.157 1.00 63.72 84 GLN A N 1
ATOM 651 C CA . GLN A 1 84 ? -1.934 13.830 -1.742 1.00 63.72 84 GLN A CA 1
ATOM 652 C C . GLN A 1 84 ? -2.863 14.077 -2.929 1.00 63.72 84 GLN A C 1
ATOM 654 O O . GLN A 1 84 ? -2.403 14.628 -3.952 1.00 63.72 84 GLN A O 1
#